Protein AF-A0A090Y8U4-F1 (afdb_monomer_lite)

Structure (mmCIF, N/CA/C/O backbone):
data_AF-A0A090Y8U4-F1
#
_entry.id   AF-A0A090Y8U4-F1
#
loop_
_atom_site.group_PDB
_atom_site.id
_atom_site.type_symbol
_atom_site.label_atom_id
_atom_site.label_alt_id
_atom_site.label_comp_id
_atom_site.label_asym_id
_atom_site.label_entity_id
_atom_site.label_seq_id
_atom_site.pdbx_PDB_ins_code
_atom_site.Cartn_x
_atom_site.Cartn_y
_atom_site.Cartn_z
_atom_site.occupancy
_atom_site.B_iso_or_equiv
_atom_site.auth_seq_id
_atom_site.auth_comp_id
_atom_site.auth_asym_id
_atom_site.auth_atom_id
_atom_site.pdbx_PDB_model_num
ATOM 1 N N . MET A 1 1 ? 18.174 5.251 28.839 1.00 54.44 1 MET A N 1
ATOM 2 C CA . MET A 1 1 ? 19.328 5.381 27.920 1.00 54.44 1 MET A CA 1
ATOM 3 C C . MET A 1 1 ? 19.655 4.101 27.119 1.00 54.44 1 MET A C 1
ATOM 5 O O . MET A 1 1 ? 20.508 4.162 26.251 1.00 54.44 1 MET A O 1
ATOM 9 N N . LEU A 1 2 ? 18.945 2.972 27.316 1.00 54.62 2 LEU A N 1
ATOM 10 C CA . LEU A 1 2 ? 19.209 1.670 26.657 1.00 54.62 2 LEU A CA 1
ATOM 11 C C . LEU A 1 2 ? 18.495 1.420 25.304 1.00 54.62 2 LEU A C 1
ATOM 13 O O . LEU A 1 2 ? 18.663 0.357 24.717 1.00 54.62 2 LEU A O 1
ATOM 17 N N . LYS A 1 3 ? 17.689 2.362 24.789 1.00 63.91 3 LYS A N 1
ATOM 18 C CA . LYS A 1 3 ? 16.858 2.133 23.584 1.00 63.91 3 LYS A CA 1
ATOM 19 C C . LYS A 1 3 ? 17.606 2.319 22.258 1.00 63.91 3 LYS A C 1
ATOM 21 O O . LYS A 1 3 ? 17.296 1.641 21.288 1.00 63.91 3 LYS A O 1
ATOM 26 N N . ILE A 1 4 ? 18.604 3.201 22.222 1.00 78.19 4 ILE A N 1
ATOM 27 C CA . ILE A 1 4 ? 19.383 3.513 21.013 1.00 78.19 4 ILE A CA 1
ATOM 28 C C . ILE A 1 4 ? 20.117 2.279 20.447 1.00 78.19 4 ILE A C 1
ATOM 30 O O . ILE A 1 4 ? 19.952 2.020 19.256 1.00 78.19 4 ILE A O 1
ATOM 34 N N . PRO A 1 5 ? 20.849 1.464 21.241 1.00 81.62 5 PRO A N 1
ATOM 35 C CA . PRO A 1 5 ? 21.519 0.282 20.689 1.00 81.62 5 PRO A CA 1
ATOM 36 C C . PRO A 1 5 ? 20.527 -0.767 20.165 1.00 81.62 5 PRO A C 1
ATOM 38 O O . PRO A 1 5 ? 20.798 -1.416 19.160 1.00 81.62 5 PRO A O 1
ATOM 41 N N . SER A 1 6 ? 19.349 -0.888 20.788 1.00 79.56 6 SER A N 1
ATOM 42 C CA . SER A 1 6 ? 18.290 -1.796 20.331 1.00 79.56 6 SER A CA 1
ATOM 43 C C . SER A 1 6 ? 17.697 -1.369 18.985 1.00 79.56 6 SER A C 1
ATOM 45 O O . SER A 1 6 ? 17.482 -2.221 18.127 1.00 79.56 6 SER A O 1
ATOM 47 N N . ILE A 1 7 ? 17.498 -0.064 18.768 1.00 83.25 7 ILE A N 1
ATOM 48 C CA . ILE A 1 7 ? 17.004 0.473 17.491 1.00 83.25 7 ILE A CA 1
ATOM 49 C C . ILE A 1 7 ? 18.031 0.243 16.378 1.00 83.25 7 ILE A C 1
ATOM 51 O O . ILE A 1 7 ? 17.664 -0.205 15.296 1.00 83.25 7 ILE A O 1
ATOM 55 N N . ILE A 1 8 ? 19.318 0.491 16.646 1.00 85.75 8 ILE A N 1
ATOM 56 C CA . ILE A 1 8 ? 20.399 0.269 15.671 1.00 85.75 8 ILE A CA 1
ATOM 57 C C . ILE A 1 8 ? 20.482 -1.214 15.286 1.00 85.75 8 ILE A C 1
ATOM 59 O O . ILE A 1 8 ? 20.571 -1.543 14.104 1.00 85.75 8 ILE A O 1
ATOM 63 N N . PHE A 1 9 ? 20.393 -2.113 16.269 1.00 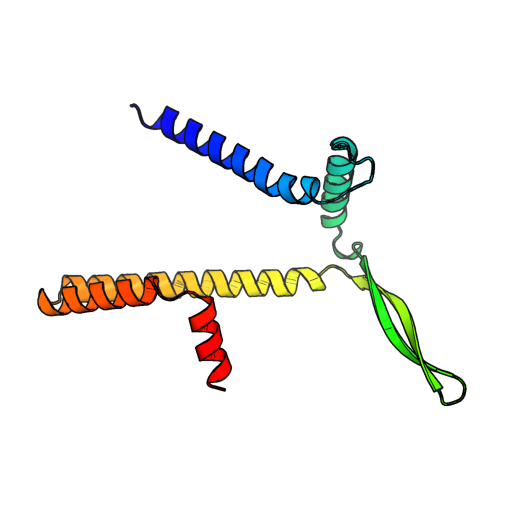86.44 9 PHE A N 1
ATOM 64 C CA . PHE A 1 9 ? 20.406 -3.555 16.032 1.00 86.44 9 PHE A CA 1
ATOM 65 C C . PHE A 1 9 ? 19.196 -4.024 15.211 1.00 86.44 9 PHE A C 1
ATOM 67 O O . PHE A 1 9 ? 19.340 -4.820 14.285 1.00 86.44 9 PHE A O 1
ATOM 74 N N . GLN A 1 10 ? 18.008 -3.480 15.487 1.00 79.56 10 GLN A N 1
ATOM 75 C CA . GLN A 1 10 ? 16.800 -3.770 14.714 1.00 79.56 10 GLN A CA 1
ATOM 76 C C . GLN A 1 10 ? 16.921 -3.297 13.257 1.00 79.56 10 GLN A C 1
ATOM 78 O O . GLN A 1 10 ? 16.527 -4.017 12.339 1.00 79.56 10 GLN A O 1
ATOM 83 N N . LEU A 1 11 ? 17.502 -2.117 13.035 1.00 81.44 11 LEU A N 1
ATOM 84 C CA . LEU A 1 11 ? 17.737 -1.562 11.699 1.00 81.44 11 LEU A CA 1
ATOM 85 C C . LEU A 1 11 ? 18.739 -2.417 10.911 1.00 81.44 11 LEU A C 1
ATOM 87 O O . LEU A 1 11 ? 18.518 -2.708 9.737 1.00 81.44 11 LEU A O 1
ATOM 91 N N . PHE A 1 12 ? 19.790 -2.898 11.580 1.00 87.94 12 PHE A N 1
ATOM 92 C CA . PHE A 1 12 ? 20.760 -3.823 10.998 1.00 87.94 12 PHE A CA 1
ATOM 93 C C . PHE A 1 12 ? 20.113 -5.151 10.579 1.00 87.94 12 PHE A C 1
ATOM 95 O O . PHE A 1 12 ? 20.319 -5.604 9.453 1.00 87.94 12 PHE A O 1
ATOM 102 N N . ILE A 1 13 ? 19.272 -5.741 11.439 1.00 86.25 13 ILE A N 1
ATOM 103 C CA . ILE A 1 13 ? 18.528 -6.963 11.105 1.00 86.25 13 ILE A CA 1
ATOM 104 C C . ILE A 1 13 ? 17.586 -6.730 9.920 1.00 86.25 13 ILE A C 1
ATOM 106 O O . ILE A 1 13 ? 17.543 -7.572 9.027 1.00 86.25 13 ILE A O 1
ATOM 110 N N . MET A 1 14 ? 16.872 -5.599 9.865 1.00 75.88 14 MET A N 1
ATOM 111 C CA . MET A 1 14 ? 15.996 -5.276 8.731 1.00 75.88 14 MET A CA 1
ATOM 112 C C . MET A 1 14 ? 16.762 -5.167 7.411 1.00 75.88 14 MET A C 1
ATOM 114 O O . MET A 1 14 ? 16.301 -5.695 6.402 1.00 75.88 14 MET A O 1
ATOM 118 N N . ILE A 1 15 ? 17.931 -4.519 7.413 1.00 84.62 15 ILE A N 1
ATOM 119 C CA . ILE A 1 15 ? 18.780 -4.409 6.220 1.00 84.62 15 ILE A CA 1
ATOM 120 C C . ILE A 1 15 ? 19.273 -5.794 5.791 1.00 84.62 15 ILE A C 1
ATOM 122 O O . ILE A 1 15 ? 19.203 -6.127 4.611 1.00 84.62 15 ILE A O 1
ATOM 126 N N . LEU A 1 16 ? 19.713 -6.629 6.735 1.00 80.88 16 LEU A N 1
ATOM 127 C CA . LEU A 1 16 ? 20.179 -7.984 6.440 1.00 80.88 16 LEU A CA 1
ATOM 128 C C . LEU A 1 16 ? 19.058 -8.850 5.841 1.00 80.88 16 LEU A C 1
ATOM 130 O O . LEU A 1 16 ? 19.260 -9.502 4.820 1.00 80.88 16 LEU A O 1
ATOM 134 N N . LEU A 1 17 ? 17.858 -8.801 6.427 1.00 77.06 17 LEU A N 1
ATOM 135 C CA . LEU A 1 17 ? 16.668 -9.487 5.914 1.00 77.06 17 LEU A CA 1
ATOM 136 C C . LEU A 1 17 ? 16.290 -9.000 4.516 1.00 77.06 17 LEU A C 1
ATOM 138 O O . LEU A 1 17 ? 15.984 -9.813 3.651 1.00 77.06 17 LEU A O 1
ATOM 142 N N . PHE A 1 18 ? 16.359 -7.691 4.276 1.00 77.25 18 PHE A N 1
ATOM 143 C CA . PHE A 1 18 ? 16.111 -7.115 2.960 1.00 77.25 18 PHE A CA 1
ATOM 144 C C . PHE A 1 18 ? 17.113 -7.632 1.919 1.00 77.25 18 PHE A C 1
ATOM 146 O O . PHE A 1 18 ? 16.701 -8.075 0.850 1.00 77.25 18 PHE A O 1
ATOM 153 N N . VAL A 1 19 ? 18.411 -7.671 2.245 1.00 75.75 19 VAL A N 1
ATOM 154 C CA . VAL A 1 19 ? 19.446 -8.230 1.357 1.00 75.75 19 VAL A CA 1
ATOM 155 C C . VAL A 1 19 ? 19.195 -9.714 1.080 1.00 75.75 19 VAL A C 1
ATOM 157 O O . VAL A 1 19 ? 19.312 -10.147 -0.066 1.00 75.75 19 VAL A O 1
ATOM 160 N N . VAL A 1 20 ? 18.795 -10.495 2.086 1.00 73.25 20 VAL A N 1
ATOM 161 C CA . VAL A 1 20 ? 18.470 -11.921 1.915 1.00 73.25 20 VAL A CA 1
ATOM 162 C C . VAL A 1 20 ? 17.237 -12.108 1.028 1.00 73.25 20 VAL A C 1
ATOM 164 O O . VAL A 1 20 ? 17.267 -12.924 0.115 1.00 73.25 20 VAL A O 1
ATOM 167 N N . ILE A 1 21 ? 16.177 -11.321 1.223 1.00 72.94 21 ILE A N 1
ATOM 168 C CA . ILE A 1 21 ? 14.956 -11.389 0.403 1.00 72.94 21 ILE A CA 1
ATOM 169 C C . ILE A 1 21 ? 15.239 -10.985 -1.050 1.00 72.94 21 ILE A C 1
ATOM 171 O O . ILE A 1 21 ? 14.747 -11.636 -1.965 1.00 72.94 21 ILE A O 1
ATOM 175 N N . VAL A 1 22 ? 16.054 -9.950 -1.277 1.00 70.31 22 VAL A N 1
ATOM 176 C CA . VAL A 1 22 ? 16.433 -9.494 -2.627 1.00 70.31 22 VAL A CA 1
ATOM 177 C C . VAL A 1 22 ? 17.374 -10.482 -3.323 1.00 70.31 22 VAL A C 1
ATOM 179 O O . VAL A 1 22 ? 17.330 -10.609 -4.545 1.00 70.31 22 VAL A O 1
ATOM 182 N N . SER A 1 23 ? 18.204 -11.205 -2.569 1.00 65.81 23 SER A N 1
ATOM 183 C CA . SER A 1 23 ? 19.123 -12.217 -3.111 1.00 65.81 23 SER A CA 1
ATOM 184 C C . SER A 1 23 ? 18.508 -13.617 -3.229 1.00 65.81 23 SER A C 1
ATOM 186 O O . SER A 1 23 ? 19.022 -14.435 -3.987 1.00 65.81 23 SER A O 1
ATOM 188 N N . LEU A 1 24 ? 17.377 -13.894 -2.570 1.00 62.50 24 LEU A N 1
ATOM 189 C CA . LEU A 1 24 ? 16.667 -15.178 -2.646 1.00 62.50 24 LEU A CA 1
ATOM 190 C C . LEU A 1 24 ? 16.303 -15.599 -4.086 1.00 62.50 24 LEU A C 1
ATOM 192 O O . LEU A 1 24 ? 16.584 -16.741 -4.444 1.00 62.50 24 LEU A O 1
ATOM 196 N N . PRO A 1 25 ? 15.751 -14.718 -4.951 1.00 56.09 25 PRO A N 1
ATOM 197 C CA . PRO A 1 25 ? 15.470 -15.046 -6.350 1.00 56.09 25 PRO A CA 1
ATOM 198 C C . PRO A 1 25 ? 16.728 -15.450 -7.124 1.00 56.09 25 PRO A C 1
ATOM 200 O O . PRO A 1 25 ? 16.651 -16.241 -8.057 1.00 56.09 25 PRO A O 1
ATOM 203 N N . MET A 1 26 ? 17.892 -14.936 -6.715 1.00 53.47 26 MET A N 1
ATOM 204 C CA . MET A 1 26 ? 19.192 -15.220 -7.322 1.00 53.47 26 MET A CA 1
ATOM 205 C C . MET A 1 26 ? 19.661 -16.655 -7.038 1.00 53.47 26 MET A C 1
ATOM 207 O O . MET A 1 26 ? 20.412 -17.211 -7.831 1.00 53.47 26 MET A O 1
ATOM 211 N N . LEU A 1 27 ? 19.188 -17.264 -5.943 1.00 51.59 27 LEU A N 1
ATOM 212 C CA . LEU A 1 27 ? 19.527 -18.632 -5.538 1.00 51.59 27 LEU A CA 1
ATOM 213 C C . LEU A 1 27 ? 18.743 -19.701 -6.321 1.00 51.59 27 LEU A C 1
ATOM 215 O O . LEU A 1 27 ? 19.187 -20.840 -6.413 1.00 51.59 27 LEU A O 1
ATOM 219 N N . PHE A 1 28 ? 17.592 -19.329 -6.892 1.00 57.88 28 PHE A N 1
ATOM 220 C CA . PHE A 1 28 ? 16.732 -20.216 -7.687 1.00 57.88 28 PHE A CA 1
ATOM 221 C C . PHE A 1 28 ? 16.989 -20.124 -9.201 1.00 57.88 28 PHE A C 1
ATOM 223 O O . PHE A 1 28 ? 16.383 -20.869 -9.970 1.00 57.88 28 PHE A O 1
ATOM 230 N N . ILE A 1 29 ? 17.880 -19.229 -9.649 1.00 57.44 29 ILE A N 1
ATOM 231 C CA . ILE A 1 29 ? 18.286 -19.128 -11.057 1.00 57.44 29 ILE A CA 1
ATOM 232 C C . ILE A 1 29 ? 19.464 -20.078 -11.283 1.00 57.44 29 ILE A C 1
ATOM 234 O O . ILE A 1 29 ? 20.637 -19.715 -11.198 1.00 57.44 29 ILE A O 1
ATOM 238 N N . ASP A 1 30 ? 19.112 -21.330 -11.537 1.00 45.69 30 ASP A N 1
ATOM 239 C CA . ASP A 1 30 ? 20.032 -22.417 -11.832 1.00 45.69 30 ASP A CA 1
ATO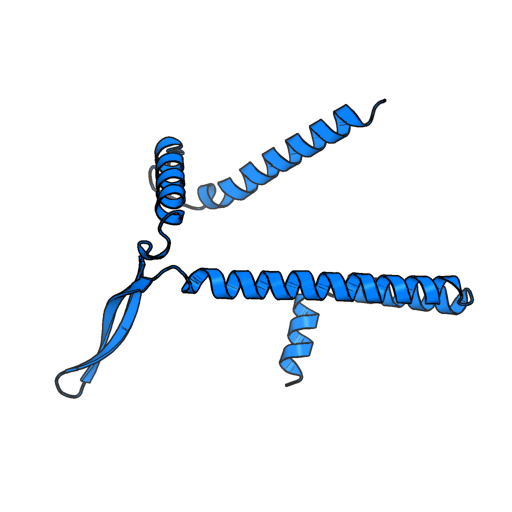M 240 C C . ASP A 1 30 ? 20.843 -22.131 -13.120 1.00 45.69 30 ASP A C 1
ATOM 242 O O . ASP A 1 30 ? 20.296 -21.803 -14.178 1.00 45.69 30 ASP A O 1
ATOM 246 N N . GLY A 1 31 ? 22.171 -22.262 -13.045 1.00 48.72 31 GLY A N 1
ATOM 247 C CA . GLY A 1 31 ? 22.971 -22.639 -14.214 1.00 48.72 31 GLY A CA 1
ATOM 248 C C . GLY A 1 31 ? 23.569 -21.574 -15.148 1.00 48.72 31 GLY A C 1
ATOM 249 O O . GLY A 1 31 ? 24.029 -21.955 -16.226 1.00 48.72 31 GLY A O 1
ATOM 250 N N . LYS A 1 32 ? 23.680 -20.281 -14.806 1.00 48.59 32 LYS A N 1
ATOM 251 C CA . LYS A 1 32 ? 24.599 -19.373 -15.541 1.00 48.59 32 LYS A CA 1
ATOM 252 C C . LYS A 1 32 ? 25.426 -18.519 -14.591 1.00 48.59 32 LYS A C 1
ATOM 254 O O . LYS A 1 32 ? 24.959 -18.150 -13.527 1.00 48.59 32 LYS A O 1
ATOM 259 N N . LYS A 1 33 ? 26.675 -18.247 -14.986 1.00 51.62 33 LYS A N 1
ATOM 260 C CA . LYS A 1 33 ? 27.727 -17.503 -14.268 1.00 51.62 33 LYS A CA 1
ATOM 261 C C . LYS A 1 33 ? 27.276 -16.103 -13.812 1.00 51.62 33 LYS A C 1
ATOM 263 O O . LYS A 1 33 ? 27.728 -15.102 -14.358 1.00 51.62 33 LYS A O 1
ATOM 268 N N . VAL A 1 34 ? 26.412 -16.016 -12.810 1.00 50.59 34 VAL A N 1
ATOM 269 C CA . VAL A 1 34 ? 26.002 -14.757 -12.189 1.00 50.59 34 VAL A CA 1
ATOM 270 C C . VAL A 1 34 ? 26.676 -14.672 -10.826 1.00 50.59 34 VAL A C 1
ATOM 272 O O . VAL A 1 34 ? 26.044 -14.728 -9.778 1.00 50.59 34 VAL A O 1
ATOM 275 N N . GLY A 1 35 ? 28.005 -14.527 -10.838 1.00 52.22 35 GLY A N 1
ATOM 276 C CA . GLY A 1 35 ? 28.638 -13.810 -9.733 1.00 52.22 35 GLY A CA 1
ATOM 277 C C . GLY A 1 35 ? 27.992 -12.430 -9.681 1.00 52.22 35 GLY A C 1
ATOM 278 O O . GLY A 1 35 ? 27.696 -11.877 -10.743 1.00 52.22 35 GLY A O 1
ATOM 279 N N . ILE A 1 36 ? 27.717 -11.900 -8.489 1.00 50.66 36 ILE A N 1
ATOM 280 C CA . ILE A 1 36 ? 27.136 -10.566 -8.322 1.00 50.66 36 ILE A CA 1
ATOM 281 C C . ILE A 1 36 ? 28.071 -9.580 -9.035 1.00 50.66 36 ILE A C 1
ATOM 283 O O . ILE A 1 36 ? 29.092 -9.171 -8.490 1.00 50.66 36 ILE A O 1
ATOM 287 N N . HIS A 1 37 ? 27.767 -9.240 -10.289 1.00 53.97 37 HIS A N 1
ATOM 288 C CA . HIS A 1 37 ? 28.466 -8.199 -11.027 1.00 53.97 37 HIS A CA 1
ATOM 289 C C . HIS A 1 37 ? 27.900 -6.898 -10.489 1.00 53.97 37 HIS A C 1
ATOM 291 O O . HIS A 1 37 ? 27.044 -6.266 -11.104 1.00 53.97 37 HIS A O 1
ATOM 297 N N . ILE A 1 38 ? 28.337 -6.566 -9.274 1.00 59.56 38 ILE A N 1
ATOM 298 C CA . ILE A 1 38 ? 27.986 -5.348 -8.556 1.00 59.56 38 ILE A CA 1
ATOM 299 C C . ILE A 1 38 ? 28.185 -4.158 -9.508 1.00 59.56 38 ILE A C 1
ATOM 301 O O . ILE A 1 38 ? 27.299 -3.324 -9.637 1.00 59.56 38 ILE A O 1
ATOM 305 N N . GLU A 1 39 ? 29.265 -4.166 -10.293 1.00 59.97 39 GLU A N 1
ATOM 306 C CA . GLU A 1 39 ? 29.551 -3.176 -11.338 1.00 59.97 39 GLU A CA 1
ATOM 307 C C . GLU A 1 39 ? 28.478 -3.095 -12.432 1.00 59.97 39 GLU A C 1
ATOM 309 O O . GLU A 1 39 ? 28.047 -2.000 -12.792 1.00 59.97 39 GLU A O 1
ATOM 314 N N . HIS A 1 40 ? 28.001 -4.232 -12.946 1.00 65.12 40 HIS A N 1
ATOM 315 C CA . HIS A 1 40 ? 26.942 -4.249 -13.955 1.00 65.12 40 HIS A CA 1
ATOM 316 C C . HIS A 1 40 ? 25.614 -3.762 -13.365 1.00 65.12 40 HIS A C 1
ATOM 318 O O . HIS A 1 40 ? 24.901 -3.004 -14.013 1.00 65.12 40 HIS A O 1
ATOM 324 N N . LEU A 1 41 ? 25.294 -4.138 -12.123 1.00 64.31 41 LEU A N 1
ATOM 325 C CA . LEU A 1 41 ? 24.091 -3.668 -11.434 1.00 64.31 41 LEU A CA 1
ATOM 326 C C . LEU A 1 41 ? 24.149 -2.152 -11.201 1.00 64.31 41 LEU A C 1
ATOM 328 O O . LEU A 1 41 ? 23.203 -1.455 -11.554 1.00 64.31 41 LEU A O 1
ATOM 332 N N . PHE A 1 42 ? 25.273 -1.624 -10.707 1.00 70.81 42 PHE A N 1
ATOM 333 C CA . PHE A 1 42 ? 25.467 -0.181 -10.541 1.00 70.81 42 PHE A CA 1
ATOM 334 C C . PHE A 1 42 ? 25.397 0.564 -11.872 1.00 70.81 42 PHE A C 1
ATOM 336 O O . PHE A 1 42 ? 24.745 1.601 -11.950 1.00 70.81 42 PHE A O 1
ATOM 343 N N . THR A 1 43 ? 26.000 0.023 -12.930 1.00 73.50 43 THR A N 1
ATOM 344 C CA . THR A 1 43 ? 25.969 0.637 -14.264 1.00 73.50 43 THR A CA 1
ATOM 345 C C . THR A 1 43 ? 24.547 0.675 -14.822 1.00 73.50 43 THR A C 1
ATOM 347 O O . THR A 1 43 ? 24.123 1.702 -15.344 1.00 73.50 43 THR A O 1
ATOM 350 N N . GLN A 1 44 ? 23.777 -0.404 -14.655 1.00 70.44 44 GLN A N 1
ATOM 351 C CA . GLN A 1 44 ? 22.363 -0.450 -15.037 1.00 70.44 44 GLN A CA 1
ATOM 352 C C . GLN A 1 44 ? 21.520 0.512 -14.191 1.00 70.44 44 GLN A C 1
ATOM 354 O O . GLN A 1 44 ? 20.697 1.237 -14.740 1.00 70.44 44 GLN A O 1
ATOM 359 N N . CYS A 1 45 ? 21.751 0.599 -12.877 1.00 68.12 45 CYS A N 1
ATOM 360 C CA . CYS A 1 45 ? 21.069 1.565 -12.015 1.00 68.12 45 CYS A CA 1
ATOM 361 C C . CYS A 1 45 ? 21.370 3.011 -12.419 1.00 68.12 45 CYS A C 1
ATOM 363 O O . CYS A 1 45 ? 20.440 3.804 -12.526 1.00 68.12 45 CYS A O 1
ATOM 365 N N . ILE A 1 46 ? 22.636 3.352 -12.681 1.00 76.75 46 ILE A N 1
ATOM 366 C CA . ILE A 1 46 ? 23.051 4.690 -13.128 1.00 76.75 46 ILE A CA 1
ATOM 367 C C . ILE A 1 46 ? 22.454 5.004 -14.500 1.00 76.75 46 ILE A C 1
ATOM 369 O O . ILE A 1 46 ? 21.965 6.111 -14.699 1.00 76.75 46 ILE A O 1
ATOM 373 N N . TYR A 1 47 ? 22.447 4.041 -15.425 1.00 75.12 47 TYR A N 1
ATOM 374 C CA . TYR A 1 47 ? 21.826 4.191 -16.741 1.00 75.12 47 TYR A CA 1
ATOM 375 C C . TYR A 1 47 ? 20.316 4.428 -16.642 1.00 75.12 47 TYR A C 1
ATOM 377 O O . TYR A 1 47 ? 19.779 5.304 -17.309 1.00 75.12 47 TYR A O 1
ATOM 385 N N . VAL A 1 48 ? 19.619 3.690 -15.776 1.00 71.50 48 VAL A N 1
ATOM 386 C CA . VAL A 1 48 ? 18.183 3.888 -15.543 1.00 71.50 48 VAL A CA 1
ATOM 387 C C . VAL A 1 48 ? 17.924 5.246 -14.885 1.00 71.50 48 VAL A C 1
ATOM 389 O O . VAL A 1 48 ? 17.035 5.966 -15.328 1.00 71.50 48 VAL A O 1
ATOM 392 N N . LEU A 1 49 ? 18.718 5.630 -13.878 1.00 73.62 49 LEU A N 1
ATOM 393 C CA . LEU A 1 49 ? 18.642 6.935 -13.205 1.00 73.62 49 LEU A CA 1
ATOM 394 C C . LEU A 1 49 ? 18.904 8.104 -14.158 1.00 73.62 49 LEU A C 1
ATOM 396 O O . LEU A 1 49 ? 18.203 9.109 -14.090 1.00 73.62 49 LEU A O 1
ATOM 400 N N . SER A 1 50 ? 19.884 7.985 -15.053 1.00 74.25 50 SER A N 1
ATOM 401 C CA . SER A 1 50 ? 20.168 9.016 -16.052 1.00 74.25 50 SER A CA 1
ATOM 402 C C . SER A 1 50 ? 19.096 9.056 -17.139 1.00 74.25 50 SER A C 1
ATOM 404 O O . SER A 1 50 ? 18.677 10.137 -17.543 1.00 74.25 50 SER A O 1
ATOM 406 N N . ALA A 1 51 ? 18.569 7.905 -17.558 1.00 69.50 5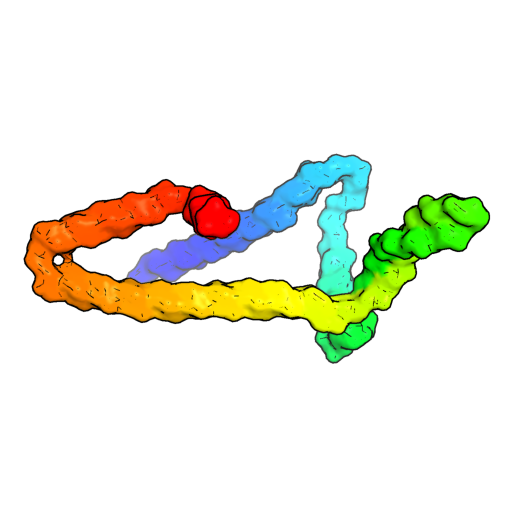1 ALA A N 1
ATOM 407 C CA . ALA A 1 51 ? 17.465 7.831 -18.508 1.00 69.50 51 ALA A CA 1
ATOM 408 C C . ALA A 1 51 ? 16.135 8.349 -17.922 1.00 69.50 51 ALA A C 1
ATOM 410 O O . ALA A 1 51 ? 15.298 8.860 -18.659 1.00 69.50 51 ALA A O 1
ATOM 411 N N . LEU A 1 52 ? 15.952 8.293 -16.598 1.00 70.38 52 LEU A N 1
ATOM 412 C CA . LEU A 1 52 ? 14.823 8.902 -15.879 1.00 70.38 52 LEU A CA 1
ATOM 413 C C . LEU A 1 52 ? 14.812 10.440 -15.952 1.00 70.38 52 LEU A C 1
ATOM 415 O O . LEU A 1 52 ? 13.757 11.035 -15.748 1.00 70.38 52 LEU A O 1
ATOM 419 N N . ILE A 1 53 ? 15.946 11.081 -16.268 1.00 76.75 53 ILE A N 1
ATOM 420 C CA . ILE A 1 53 ? 16.029 12.536 -16.503 1.00 76.75 53 ILE A CA 1
ATOM 421 C C . ILE A 1 53 ? 15.320 12.917 -17.818 1.00 76.75 53 ILE A C 1
ATOM 423 O O . ILE A 1 53 ? 14.768 14.010 -17.919 1.00 76.75 53 ILE A O 1
ATOM 427 N N . HIS A 1 54 ? 15.265 11.996 -18.788 1.00 73.12 54 HIS A N 1
ATOM 428 C CA . HIS A 1 54 ? 14.541 12.139 -20.056 1.00 73.12 54 HIS A CA 1
ATOM 429 C C . HIS A 1 54 ? 13.555 10.974 -20.241 1.00 73.12 54 HIS A C 1
ATOM 431 O O . HIS A 1 54 ? 13.800 10.067 -21.043 1.00 73.12 54 HIS A O 1
ATOM 437 N N . PRO A 1 55 ? 12.431 10.968 -19.501 1.00 64.38 55 PRO A N 1
ATOM 438 C CA . PRO A 1 55 ? 11.514 9.831 -19.447 1.00 64.38 55 PRO A CA 1
ATOM 439 C C . PRO A 1 55 ? 10.884 9.491 -20.808 1.00 64.38 55 PRO A C 1
ATOM 441 O O . PRO A 1 55 ? 10.500 8.340 -21.017 1.00 64.38 55 PRO A O 1
ATOM 444 N N . GLU A 1 56 ? 10.824 10.440 -21.754 1.00 65.50 56 GLU A N 1
ATOM 445 C CA . GLU A 1 56 ? 10.393 10.189 -23.139 1.00 65.50 56 GLU A CA 1
ATOM 446 C C . GLU A 1 56 ? 11.358 9.318 -23.967 1.00 65.50 56 GLU A C 1
ATOM 448 O O . GLU A 1 56 ? 10.942 8.712 -24.957 1.00 65.50 56 GLU A O 1
ATOM 453 N N . ALA A 1 57 ? 12.634 9.224 -23.577 1.00 64.56 57 ALA A N 1
ATOM 454 C CA . ALA A 1 57 ? 13.635 8.414 -24.273 1.00 64.56 57 ALA A CA 1
ATOM 455 C C . ALA A 1 57 ? 13.582 6.929 -23.869 1.00 64.56 57 ALA A C 1
ATOM 457 O O . ALA A 1 57 ? 14.118 6.070 -24.575 1.00 64.56 57 ALA A O 1
ATOM 458 N N . LEU A 1 58 ? 12.916 6.607 -22.754 1.00 66.38 58 LEU A N 1
ATOM 459 C CA . LEU A 1 58 ? 12.758 5.241 -22.266 1.00 66.38 58 LEU A CA 1
ATOM 460 C C . LEU A 1 58 ? 11.635 4.541 -23.031 1.00 66.38 58 LEU A C 1
ATOM 462 O O . LEU A 1 58 ? 10.451 4.824 -22.845 1.00 66.38 58 LEU A O 1
ATOM 466 N N . LYS A 1 59 ? 12.014 3.590 -23.884 1.00 70.62 59 LYS A N 1
ATOM 467 C CA . LYS A 1 59 ? 11.084 2.773 -24.663 1.00 70.62 59 LYS A CA 1
ATOM 468 C C . LYS A 1 59 ? 11.161 1.314 -24.234 1.00 70.62 59 LYS A C 1
ATOM 470 O O . LYS A 1 59 ? 12.242 0.749 -24.098 1.00 70.62 59 LYS A O 1
ATOM 475 N N . MET A 1 60 ? 10.004 0.693 -24.055 1.00 67.88 60 MET A N 1
ATOM 476 C CA . MET A 1 60 ? 9.873 -0.739 -23.837 1.00 67.88 60 MET A CA 1
ATOM 477 C C . MET A 1 60 ? 9.616 -1.422 -25.179 1.00 67.88 60 MET A C 1
ATOM 479 O O . MET A 1 60 ? 8.687 -1.053 -25.899 1.00 67.88 60 MET A O 1
ATOM 483 N N . LYS A 1 61 ? 10.417 -2.434 -25.514 1.00 65.62 61 LYS A N 1
ATOM 484 C CA . LYS A 1 61 ? 10.106 -3.333 -26.629 1.00 65.62 61 LYS A CA 1
ATOM 485 C C . LYS A 1 61 ? 9.058 -4.329 -26.155 1.00 65.62 61 LYS A C 1
ATOM 487 O O . LYS A 1 61 ? 9.323 -5.114 -25.249 1.00 65.62 61 LYS A O 1
ATOM 492 N N . MET A 1 62 ? 7.866 -4.270 -26.737 1.00 63.56 62 MET A N 1
ATOM 493 C CA . MET A 1 62 ? 6.781 -5.195 -26.435 1.00 63.56 62 MET A CA 1
ATOM 494 C C . MET A 1 62 ? 6.458 -6.014 -27.680 1.00 63.56 62 MET A C 1
ATOM 496 O O . MET A 1 62 ? 6.201 -5.469 -28.756 1.00 63.56 62 MET A O 1
ATOM 500 N N . SER A 1 63 ? 6.477 -7.335 -27.537 1.00 59.28 63 SER A N 1
ATOM 501 C CA . SER A 1 63 ? 6.117 -8.270 -28.599 1.00 59.28 63 SER A CA 1
ATOM 502 C C . SER A 1 63 ? 4.598 -8.344 -28.686 1.00 59.28 63 SER A C 1
ATOM 504 O O . SER A 1 63 ? 3.952 -9.092 -27.955 1.00 59.28 63 SER A O 1
ATOM 506 N N . THR A 1 64 ? 4.006 -7.526 -29.551 1.00 59.56 64 THR A N 1
ATOM 507 C CA . THR A 1 64 ? 2.557 -7.551 -29.782 1.00 59.56 64 THR A CA 1
ATOM 508 C C . THR A 1 64 ? 2.230 -8.545 -30.888 1.00 59.56 64 THR A C 1
ATOM 510 O O . THR A 1 64 ? 2.872 -8.546 -31.940 1.00 59.56 64 THR A O 1
ATOM 513 N N . GLN A 1 65 ? 1.246 -9.416 -30.657 1.00 55.72 65 GLN A N 1
ATOM 514 C CA . GLN A 1 65 ? 0.719 -10.282 -31.708 1.00 55.72 65 GLN A CA 1
ATOM 515 C C . GLN A 1 65 ? -0.142 -9.432 -32.636 1.00 55.72 65 GLN A C 1
ATOM 517 O O . GLN A 1 65 ? -1.213 -8.968 -32.253 1.00 55.72 65 GLN A O 1
ATOM 522 N N . VAL A 1 66 ? 0.341 -9.207 -33.853 1.00 59.41 66 VAL A N 1
ATOM 523 C CA . VAL A 1 66 ? -0.431 -8.521 -34.885 1.00 59.41 66 VAL A CA 1
ATOM 524 C C . VAL A 1 66 ? -0.969 -9.591 -35.825 1.00 59.41 66 VAL A C 1
ATOM 526 O O . VAL A 1 66 ? -0.204 -10.392 -36.370 1.00 59.41 66 VAL A O 1
ATOM 529 N N . ALA A 1 67 ? -2.291 -9.629 -35.993 1.00 55.31 67 ALA A N 1
ATOM 530 C CA . ALA A 1 67 ? -2.926 -10.495 -36.975 1.00 55.31 67 ALA A CA 1
ATOM 531 C C . ALA A 1 67 ? -2.549 -9.993 -38.374 1.00 55.31 67 ALA A C 1
ATOM 533 O O . ALA A 1 67 ? -3.043 -8.965 -38.835 1.00 55.31 67 ALA A O 1
ATOM 534 N N . ALA A 1 68 ? -1.634 -10.696 -39.036 1.00 57.75 68 ALA A N 1
ATOM 535 C CA . ALA A 1 68 ? -1.297 -10.440 -40.424 1.00 57.75 68 ALA A CA 1
ATOM 536 C C . ALA A 1 68 ? -2.050 -11.459 -41.283 1.00 57.75 68 ALA A C 1
ATOM 538 O O . ALA A 1 68 ? -1.831 -12.665 -41.162 1.00 57.75 68 ALA A O 1
ATOM 539 N N . VAL A 1 69 ? -2.950 -10.982 -42.142 1.00 54.69 69 VAL A N 1
ATOM 540 C CA . VAL A 1 69 ? -3.620 -11.838 -43.126 1.00 54.69 69 VAL A CA 1
ATOM 541 C C . VAL A 1 69 ? -2.691 -11.983 -44.325 1.00 54.69 69 VAL A C 1
ATOM 543 O O . VAL A 1 69 ? -2.390 -11.008 -45.009 1.00 54.69 69 VAL A O 1
ATOM 546 N N . SER A 1 70 ? -2.221 -13.202 -44.576 1.00 57.00 70 SER A N 1
ATOM 547 C CA . SER A 1 70 ? -1.479 -13.554 -45.787 1.00 57.00 70 SER A CA 1
ATOM 548 C C . SER A 1 70 ? -2.137 -14.794 -46.386 1.00 57.00 70 SER A C 1
ATOM 550 O O . SER A 1 70 ? -2.316 -15.787 -45.687 1.00 57.00 70 SER A O 1
ATOM 552 N N . ASN A 1 71 ? -2.567 -14.713 -47.651 1.00 56.91 71 ASN A N 1
ATOM 553 C CA . ASN A 1 71 ? -3.284 -15.780 -48.365 1.00 56.91 71 ASN A CA 1
ATOM 554 C C . ASN A 1 71 ? -4.464 -16.393 -47.578 1.00 56.91 71 ASN A C 1
ATOM 556 O O . ASN A 1 71 ? -4.536 -17.607 -47.416 1.00 56.91 71 ASN A O 1
ATOM 560 N N . ASN A 1 72 ? -5.387 -15.564 -47.071 1.00 58.22 72 ASN A N 1
ATOM 561 C CA . ASN A 1 72 ? -6.582 -15.987 -46.314 1.00 58.22 72 ASN A CA 1
ATOM 562 C C . ASN A 1 72 ? -6.324 -16.813 -45.035 1.00 58.22 72 ASN A C 1
ATOM 564 O O . ASN A 1 72 ? -7.273 -17.314 -44.435 1.00 58.22 72 ASN A O 1
ATOM 568 N N . VAL A 1 73 ? -5.077 -16.904 -44.564 1.00 57.06 73 VAL A N 1
ATOM 569 C CA . VAL A 1 73 ? -4.726 -17.504 -43.272 1.00 57.06 73 VAL A CA 1
ATOM 570 C C . VAL A 1 73 ? -4.316 -16.386 -42.314 1.00 57.06 73 VAL A C 1
ATOM 572 O O . VAL A 1 73 ? -3.475 -15.543 -42.638 1.00 57.06 73 VAL A O 1
ATOM 575 N N . GLN A 1 74 ? -4.932 -16.350 -41.131 1.00 55.62 74 GLN A N 1
ATOM 576 C CA . GLN A 1 74 ? -4.533 -15.438 -40.061 1.00 55.62 74 GLN A CA 1
ATOM 577 C C . GLN A 1 74 ? -3.244 -15.965 -39.432 1.00 55.62 74 GLN A C 1
ATOM 579 O O . GLN A 1 74 ? -3.252 -16.987 -38.748 1.00 55.62 74 GLN A O 1
ATOM 584 N N . ILE A 1 75 ? -2.127 -15.283 -39.677 1.00 59.56 75 ILE A N 1
ATOM 585 C CA . ILE A 1 75 ? -0.850 -15.612 -39.049 1.00 59.56 75 ILE A CA 1
ATOM 586 C C . ILE A 1 75 ? -0.613 -14.588 -37.941 1.00 59.56 75 ILE A C 1
ATOM 588 O O . ILE A 1 75 ? -0.511 -13.385 -38.195 1.00 59.56 75 ILE A O 1
ATOM 592 N N . PHE A 1 76 ? -0.508 -15.066 -36.702 1.00 56.97 76 PHE A N 1
ATOM 593 C CA . PHE A 1 76 ? -0.090 -14.251 -35.565 1.00 56.97 76 PHE A CA 1
ATOM 594 C C . PHE A 1 76 ? 1.418 -14.023 -35.666 1.00 56.97 76 PHE A C 1
ATOM 596 O O . PHE A 1 76 ? 2.217 -14.854 -35.234 1.00 56.97 76 PHE A O 1
ATOM 603 N N . LYS A 1 77 ? 1.831 -12.911 -36.281 1.00 58.78 77 LYS A N 1
ATOM 604 C CA . LYS A 1 77 ? 3.240 -12.509 -36.268 1.00 58.78 77 LYS A CA 1
ATOM 605 C C . LYS A 1 77 ? 3.498 -11.698 -35.005 1.00 58.78 77 LYS A C 1
ATOM 607 O O . LYS A 1 77 ? 2.807 -10.716 -34.736 1.00 58.78 77 LYS A O 1
ATOM 612 N N . MET A 1 78 ? 4.496 -12.113 -34.227 1.00 57.38 78 MET A N 1
ATOM 613 C CA . MET A 1 78 ? 5.013 -11.294 -33.136 1.00 57.38 78 MET A CA 1
ATOM 614 C C . MET A 1 78 ? 5.772 -10.120 -33.751 1.00 57.38 78 MET A C 1
ATOM 616 O O . MET A 1 78 ? 6.826 -10.308 -34.354 1.00 57.38 78 MET A O 1
ATOM 620 N N . GLN A 1 79 ? 5.205 -8.920 -33.647 1.00 62.09 79 GLN A N 1
ATOM 621 C CA . GLN A 1 79 ? 5.870 -7.689 -34.043 1.00 62.09 79 GLN A CA 1
ATOM 622 C C . GLN A 1 79 ? 6.354 -6.986 -32.777 1.00 62.09 79 GLN A C 1
ATOM 624 O O . GLN A 1 79 ? 5.549 -6.583 -31.932 1.00 62.09 79 GLN A O 1
ATOM 629 N N . GLU A 1 80 ? 7.673 -6.848 -32.649 1.00 60.53 80 GLU A N 1
ATOM 630 C CA . GLU A 1 80 ? 8.284 -6.000 -31.631 1.00 60.53 80 GLU A CA 1
ATOM 631 C C . GLU A 1 80 ? 7.947 -4.544 -31.954 1.00 60.53 80 GLU A C 1
ATOM 633 O O . GLU A 1 80 ? 8.376 -4.001 -32.973 1.00 60.53 80 GLU A O 1
ATOM 638 N N . ARG A 1 81 ? 7.135 -3.917 -31.105 1.00 62.12 81 ARG A N 1
ATOM 639 C CA . ARG A 1 81 ? 6.881 -2.479 -31.159 1.00 62.12 81 ARG A CA 1
ATOM 640 C C . ARG A 1 81 ? 7.503 -1.813 -29.948 1.00 62.12 81 ARG A C 1
ATOM 642 O O . ARG A 1 81 ? 7.426 -2.320 -28.830 1.00 62.12 81 ARG A O 1
ATOM 649 N N . GLU A 1 82 ? 8.117 -0.665 -30.189 1.00 68.50 82 GLU A N 1
ATOM 650 C CA . GLU A 1 82 ? 8.627 0.195 -29.133 1.00 68.50 82 GLU A CA 1
ATOM 651 C C . GLU A 1 82 ? 7.491 1.073 -28.608 1.00 68.50 82 GLU A C 1
ATOM 653 O O . GLU A 1 82 ? 6.924 1.874 -29.353 1.00 68.50 82 GLU A O 1
ATOM 658 N N . PHE A 1 83 ? 7.164 0.931 -27.328 1.00 67.50 83 PHE A N 1
ATOM 659 C CA . PHE A 1 83 ? 6.209 1.791 -26.637 1.00 67.50 83 PHE A CA 1
ATOM 660 C C . PHE A 1 83 ? 6.937 2.687 -25.637 1.00 67.50 83 PHE A C 1
ATOM 662 O O . PHE A 1 83 ? 7.887 2.227 -25.002 1.00 67.50 83 PHE A O 1
ATOM 669 N N . PRO A 1 84 ? 6.511 3.947 -25.460 1.00 70.88 84 PRO A N 1
ATOM 670 C CA . PRO A 1 84 ? 7.078 4.801 -24.428 1.00 70.88 84 PRO A CA 1
ATOM 671 C C . PRO A 1 84 ? 6.765 4.196 -23.051 1.00 70.88 84 PRO A C 1
ATOM 673 O O . PRO A 1 84 ? 5.614 3.914 -22.710 1.00 70.88 84 PRO A O 1
ATOM 676 N N . LEU A 1 85 ? 7.820 3.935 -22.281 1.00 69.62 85 LEU A N 1
ATOM 677 C CA . LEU A 1 85 ? 7.772 3.250 -20.988 1.00 69.62 85 LEU A CA 1
ATOM 678 C C . LEU A 1 85 ? 7.042 4.116 -19.946 1.00 69.62 85 LEU A C 1
ATOM 680 O O . LEU A 1 85 ? 6.277 3.617 -19.116 1.00 69.62 85 LEU A O 1
ATOM 684 N N . PHE A 1 86 ? 7.180 5.435 -20.082 1.00 72.25 86 PHE A N 1
ATOM 685 C CA . PHE A 1 86 ? 6.348 6.436 -19.427 1.00 72.25 86 PHE A CA 1
ATOM 686 C C . PHE A 1 86 ? 5.357 7.016 -20.445 1.00 72.25 86 PHE A C 1
ATOM 688 O O . PHE A 1 86 ? 5.778 7.423 -21.523 1.00 72.25 86 PHE A O 1
ATOM 695 N N . PRO A 1 87 ? 4.043 7.048 -20.156 1.00 69.31 87 PRO A N 1
ATOM 696 C CA . PRO A 1 87 ? 3.406 6.905 -18.842 1.00 69.31 87 PRO A CA 1
ATOM 697 C C . PRO A 1 87 ? 2.915 5.484 -18.505 1.00 69.31 87 PRO A C 1
ATOM 699 O O . PRO A 1 87 ? 2.244 5.310 -17.485 1.00 69.31 87 PRO A O 1
ATOM 702 N N . LEU A 1 88 ? 3.200 4.482 -19.345 1.00 73.06 88 LEU A N 1
ATOM 703 C CA . LEU A 1 88 ? 2.602 3.145 -19.250 1.00 73.06 88 LEU A CA 1
ATOM 704 C C . LEU A 1 88 ? 2.809 2.496 -17.874 1.00 73.06 88 LEU A C 1
ATOM 706 O O . LEU A 1 88 ? 1.865 1.943 -17.316 1.00 73.06 88 LEU A O 1
ATOM 710 N N . ILE A 1 89 ? 4.012 2.620 -17.308 1.00 75.75 89 ILE A N 1
ATOM 711 C CA . ILE A 1 89 ? 4.323 2.091 -15.975 1.00 75.75 89 ILE A CA 1
ATOM 712 C C . ILE A 1 89 ? 3.801 3.014 -14.873 1.00 75.75 89 ILE A C 1
ATOM 714 O O . ILE A 1 89 ? 3.262 2.544 -13.880 1.00 75.75 89 ILE A O 1
ATOM 718 N N . PHE A 1 90 ? 3.897 4.333 -15.027 1.00 76.88 90 PHE A N 1
ATOM 719 C CA . PHE A 1 90 ? 3.531 5.254 -13.946 1.00 76.88 90 PHE A CA 1
ATOM 720 C C . PHE A 1 90 ? 2.040 5.195 -13.592 1.00 76.88 90 PHE A C 1
ATOM 722 O O . PHE A 1 90 ? 1.669 5.326 -12.429 1.00 76.88 90 PHE A O 1
ATOM 729 N N . LYS A 1 91 ? 1.180 4.945 -14.581 1.00 76.19 91 LYS A N 1
ATOM 730 C CA . LYS A 1 91 ? -0.275 4.908 -14.404 1.00 76.19 91 LYS A CA 1
ATOM 731 C C . LYS A 1 91 ? -0.756 3.864 -13.373 1.00 76.19 91 LYS A C 1
ATOM 733 O O . LYS A 1 91 ? -1.460 4.267 -12.445 1.00 76.19 91 LYS A O 1
ATOM 738 N N . PRO A 1 92 ? -0.405 2.563 -13.462 1.00 79.88 92 PRO A N 1
ATOM 739 C CA . PRO A 1 92 ? -0.809 1.576 -12.455 1.00 79.88 92 PRO A CA 1
ATOM 740 C C . PRO A 1 92 ? -0.194 1.834 -11.071 1.00 79.88 92 PRO A C 1
ATOM 742 O O . PRO A 1 92 ? -0.865 1.614 -10.060 1.00 79.88 92 PRO A O 1
ATOM 745 N N . TYR A 1 93 ? 1.038 2.350 -10.998 1.00 78.62 93 TYR A N 1
ATOM 746 C CA . TYR A 1 93 ? 1.664 2.709 -9.718 1.00 78.62 93 TYR A CA 1
ATOM 747 C C . TYR A 1 93 ? 0.968 3.896 -9.049 1.00 78.62 93 TYR A C 1
ATOM 749 O O . TYR A 1 93 ? 0.645 3.826 -7.865 1.00 78.62 93 TYR A O 1
ATOM 757 N N . ALA A 1 94 ? 0.679 4.960 -9.801 1.00 80.12 94 ALA A N 1
ATOM 758 C CA . ALA A 1 94 ? -0.052 6.120 -9.301 1.00 80.12 94 ALA A CA 1
ATOM 759 C C . ALA A 1 94 ? -1.460 5.735 -8.823 1.00 80.12 94 ALA A C 1
ATOM 761 O O . ALA A 1 94 ? -1.888 6.176 -7.759 1.00 80.12 94 ALA A O 1
ATOM 762 N N . TYR A 1 95 ? -2.152 4.861 -9.561 1.00 84.62 95 TYR A N 1
ATOM 763 C CA . TYR A 1 95 ? -3.450 4.325 -9.150 1.00 84.62 95 TYR A CA 1
ATOM 764 C C . TYR A 1 95 ? -3.361 3.528 -7.838 1.00 84.62 95 TYR A C 1
ATOM 766 O O . TYR A 1 95 ? -4.149 3.750 -6.921 1.00 84.62 95 TYR A O 1
ATOM 774 N N . SER A 1 96 ? -2.360 2.654 -7.709 1.00 83.94 96 SER A N 1
ATOM 775 C CA . SER A 1 96 ? -2.140 1.859 -6.491 1.00 83.94 96 SER A CA 1
ATOM 776 C C . SER A 1 96 ? -1.801 2.736 -5.282 1.00 83.94 96 SER A C 1
ATOM 778 O O . SER A 1 96 ? -2.317 2.518 -4.184 1.00 83.94 96 SER A O 1
ATOM 780 N N . LEU A 1 97 ? -0.977 3.770 -5.479 1.00 86.00 97 LEU A N 1
ATOM 781 C CA . LEU A 1 97 ? -0.675 4.765 -4.449 1.00 86.00 97 LEU A CA 1
ATOM 782 C C . LEU A 1 97 ? -1.931 5.527 -4.029 1.00 86.00 97 LEU A C 1
ATOM 784 O O . LEU A 1 97 ? -2.196 5.643 -2.835 1.00 86.00 97 LEU A O 1
ATOM 788 N N . MET A 1 98 ? -2.726 5.997 -4.991 1.00 89.31 98 MET A N 1
ATOM 789 C CA . MET A 1 98 ? -3.978 6.701 -4.718 1.00 89.31 98 MET A CA 1
ATOM 790 C C . MET A 1 98 ? -4.942 5.841 -3.893 1.00 89.31 98 MET A C 1
ATOM 792 O O . MET A 1 98 ? -5.486 6.326 -2.903 1.00 89.31 98 MET A O 1
ATOM 796 N N . LEU A 1 99 ? -5.114 4.565 -4.250 1.00 86.75 99 LEU A N 1
ATOM 797 C CA . LEU A 1 99 ? -5.935 3.627 -3.482 1.00 86.75 99 LEU A CA 1
ATOM 798 C C . LEU A 1 99 ? -5.406 3.430 -2.062 1.00 86.75 99 LEU A C 1
ATOM 800 O O . LEU A 1 99 ? -6.178 3.478 -1.109 1.00 86.75 99 LEU A O 1
ATOM 804 N N . THR A 1 100 ? -4.094 3.250 -1.913 1.00 87.62 100 THR A N 1
ATOM 805 C CA . THR A 1 100 ? -3.461 3.017 -0.609 1.00 87.62 100 THR A CA 1
ATOM 806 C C . THR A 1 100 ? -3.630 4.225 0.312 1.00 87.62 100 THR A C 1
ATOM 808 O O . THR A 1 100 ? -4.051 4.080 1.459 1.00 87.62 100 THR A O 1
ATOM 811 N N . PHE A 1 101 ? -3.363 5.433 -0.192 1.00 87.44 101 PHE A N 1
ATOM 812 C CA . PHE A 1 101 ? -3.558 6.666 0.572 1.00 87.44 101 PHE A CA 1
ATOM 813 C C . PHE A 1 101 ? -5.034 6.936 0.872 1.00 87.44 101 PHE A C 1
ATOM 815 O O . PHE A 1 101 ? -5.363 7.323 1.992 1.00 87.44 101 PHE A O 1
ATOM 822 N N . GLY A 1 102 ? -5.928 6.689 -0.087 1.00 90.88 102 GLY A N 1
ATOM 823 C CA . GLY A 1 102 ? -7.370 6.803 0.124 1.00 90.88 102 GLY A CA 1
ATOM 824 C C . GLY A 1 102 ? -7.862 5.866 1.228 1.00 90.88 102 GLY A C 1
ATOM 825 O O . GLY A 1 102 ? -8.523 6.311 2.165 1.00 90.88 102 GLY A O 1
ATOM 826 N N . ALA A 1 103 ? -7.474 4.591 1.172 1.00 89.00 103 ALA A N 1
ATOM 827 C CA . ALA A 1 103 ? -7.811 3.601 2.191 1.00 89.00 103 ALA A CA 1
ATOM 828 C C . ALA A 1 103 ? -7.242 3.973 3.569 1.00 89.00 103 ALA A C 1
ATOM 830 O O . ALA A 1 103 ? -7.928 3.817 4.577 1.00 89.00 103 ALA A O 1
ATOM 831 N N . LEU A 1 104 ? -6.023 4.515 3.621 1.00 88.31 104 LEU A N 1
ATOM 832 C CA . LEU A 1 104 ? -5.399 4.966 4.864 1.00 88.31 104 LEU A CA 1
ATOM 833 C C . LEU A 1 104 ? -6.169 6.127 5.505 1.00 88.31 104 LEU A C 1
ATOM 835 O O . LEU A 1 104 ? -6.456 6.075 6.698 1.00 88.31 104 LEU A O 1
ATOM 839 N N . ILE A 1 105 ? -6.552 7.142 4.726 1.00 91.81 105 ILE A N 1
ATOM 840 C CA . ILE A 1 105 ? -7.343 8.275 5.229 1.00 91.81 105 ILE A CA 1
ATOM 841 C C . ILE A 1 105 ? -8.687 7.784 5.775 1.00 91.81 105 ILE A C 1
ATOM 843 O O . ILE A 1 105 ? -9.051 8.112 6.905 1.00 91.81 105 ILE A O 1
ATOM 847 N N . VAL A 1 106 ? -9.398 6.951 5.009 1.00 91.81 106 VAL A N 1
ATOM 848 C CA . VAL A 1 106 ? -10.687 6.383 5.429 1.00 91.81 106 VAL A CA 1
ATOM 849 C C . VAL A 1 106 ? 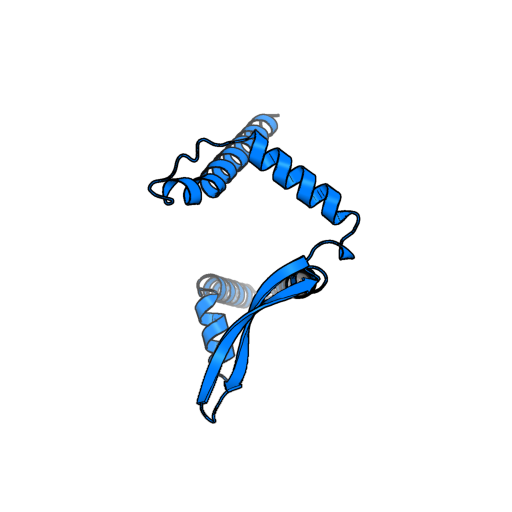-10.529 5.546 6.698 1.00 91.81 106 VAL A C 1
ATOM 851 O O . VAL A 1 106 ? -11.317 5.697 7.630 1.00 91.81 106 VAL A O 1
ATOM 854 N N . SER A 1 107 ? -9.488 4.716 6.771 1.00 90.25 107 SER A N 1
ATOM 855 C CA . SER A 1 107 ? -9.184 3.893 7.943 1.00 90.25 107 SER A CA 1
ATOM 856 C C . SER A 1 107 ? -8.922 4.740 9.188 1.00 90.25 107 SER A C 1
ATOM 858 O O . SER A 1 107 ? -9.465 4.443 10.252 1.00 90.25 107 SER A O 1
ATOM 860 N N . ILE A 1 108 ? -8.164 5.835 9.067 1.00 91.25 108 ILE A N 1
ATOM 861 C CA . ILE A 1 108 ? -7.908 6.762 10.178 1.00 91.25 108 ILE A CA 1
ATOM 862 C C . ILE A 1 108 ? -9.212 7.413 10.646 1.00 91.25 108 ILE A C 1
ATOM 864 O O . ILE A 1 108 ? -9.504 7.396 11.842 1.00 91.25 108 ILE A O 1
ATOM 868 N N . CYS A 1 109 ? -10.018 7.948 9.725 1.00 93.00 109 CYS A N 1
ATOM 869 C CA . CYS A 1 109 ? -11.296 8.574 10.063 1.00 93.00 109 CYS A CA 1
ATOM 870 C C . CYS A 1 109 ? -12.247 7.589 10.755 1.00 93.00 109 CYS A C 1
ATOM 872 O O . CYS A 1 109 ? -12.826 7.909 11.794 1.00 93.00 109 CYS A O 1
ATOM 874 N N . LEU A 1 110 ? -12.379 6.378 10.209 1.00 88.56 110 LEU A N 1
ATOM 875 C CA . LEU A 1 110 ? -13.260 5.352 10.754 1.00 88.56 110 LEU A CA 1
ATOM 876 C C . LEU A 1 110 ? -12.768 4.857 12.118 1.00 88.56 110 LEU A C 1
ATOM 878 O O . LEU A 1 110 ? -13.565 4.725 13.043 1.00 88.56 110 LEU A O 1
ATOM 882 N N . SER A 1 111 ? -11.460 4.646 12.271 1.00 89.38 111 SER A N 1
ATOM 883 C CA . SER A 1 111 ? -10.852 4.235 13.541 1.00 89.38 111 SER A CA 1
ATOM 884 C C . SER A 1 111 ? -11.044 5.295 14.621 1.00 89.38 111 SER A C 1
ATOM 886 O O . SER A 1 111 ? -11.371 4.960 15.756 1.00 89.38 111 SER A O 1
ATOM 888 N N . PHE A 1 112 ? -10.901 6.576 14.272 1.00 90.94 112 PHE A N 1
ATOM 889 C CA . PHE A 1 112 ? -11.123 7.681 15.199 1.00 90.94 112 PHE A CA 1
ATOM 890 C C . PHE A 1 112 ? -12.582 7.741 15.671 1.00 90.94 112 PHE A C 1
ATOM 892 O O . PHE A 1 112 ? -12.839 7.785 16.875 1.00 90.94 112 PHE A O 1
ATOM 899 N N . LEU A 1 113 ? -13.542 7.655 14.744 1.00 89.31 113 LEU A N 1
ATOM 900 C CA . LEU A 1 113 ? -14.970 7.600 15.077 1.00 89.31 113 LEU A CA 1
ATOM 901 C C . LEU A 1 113 ? -15.303 6.383 15.945 1.00 89.31 113 LEU A C 1
ATOM 903 O O . LEU A 1 113 ? -15.969 6.517 16.970 1.00 89.31 113 LEU A O 1
ATOM 907 N N . CYS A 1 114 ? -14.800 5.206 15.571 1.00 85.94 114 CYS A N 1
ATOM 908 C CA . CYS A 1 114 ? -15.025 3.969 16.310 1.00 85.94 114 CYS A CA 1
ATOM 909 C C . CYS A 1 114 ? -14.431 4.047 17.725 1.00 85.94 114 CYS A C 1
ATOM 911 O O . CYS A 1 114 ? -15.072 3.632 18.688 1.00 85.94 114 CYS A O 1
ATOM 913 N N . SER A 1 115 ? -13.259 4.671 17.879 1.00 87.94 115 SER A N 1
ATOM 914 C CA . SER A 1 115 ? -12.635 4.903 19.183 1.00 87.94 115 SER A CA 1
ATOM 915 C C . SER A 1 115 ? -13.466 5.830 20.072 1.00 87.94 115 SER A C 1
ATOM 917 O O . SER A 1 115 ? -13.581 5.567 21.268 1.00 87.94 115 SER A O 1
ATOM 919 N N . ILE A 1 116 ? -14.057 6.895 19.520 1.00 91.00 116 ILE A N 1
ATOM 920 C CA . ILE A 1 116 ? -14.948 7.789 20.279 1.00 91.00 116 ILE A CA 1
ATOM 921 C C . ILE A 1 116 ? -16.200 7.030 20.722 1.00 91.00 116 ILE A C 1
ATOM 923 O O . ILE A 1 116 ? -16.575 7.083 21.894 1.00 91.00 116 ILE A O 1
ATOM 927 N N . ILE A 1 117 ? -16.825 6.287 19.804 1.00 86.56 117 ILE A N 1
ATOM 928 C CA . ILE A 1 117 ? -18.024 5.493 20.098 1.00 86.56 117 ILE A CA 1
ATOM 929 C C . ILE A 1 117 ? -17.719 4.465 21.187 1.00 86.56 117 ILE A C 1
ATOM 931 O O . ILE A 1 117 ? -18.471 4.361 22.155 1.00 86.56 117 ILE A O 1
ATOM 935 N N . ALA A 1 118 ? -16.601 3.747 21.078 1.00 86.06 118 ALA A N 1
ATOM 936 C CA . ALA A 1 118 ? -16.174 2.784 22.082 1.00 86.06 118 ALA A CA 1
ATOM 937 C C . ALA A 1 118 ? -15.935 3.455 23.443 1.00 86.06 118 ALA A C 1
ATOM 939 O O . ALA A 1 118 ? -16.376 2.919 24.456 1.00 86.06 118 ALA A O 1
ATOM 940 N N . ALA A 1 119 ? -15.311 4.636 23.485 1.00 86.25 119 ALA A N 1
ATOM 941 C CA . ALA A 1 119 ? -15.015 5.351 24.729 1.00 86.25 119 ALA A CA 1
ATOM 942 C C . ALA A 1 119 ? -16.271 5.820 25.485 1.00 86.25 119 ALA A C 1
ATOM 944 O O . ALA A 1 119 ? -16.281 5.809 26.714 1.00 86.25 119 ALA A O 1
ATOM 945 N N . VAL A 1 120 ? -17.327 6.213 24.768 1.00 91.25 120 VAL A N 1
ATOM 946 C CA . VAL A 1 120 ? -18.588 6.694 25.368 1.00 91.25 120 VAL A CA 1
ATOM 947 C C . VAL A 1 120 ? -19.571 5.546 25.649 1.00 91.25 120 VAL A C 1
ATOM 949 O O . VAL A 1 120 ? -20.505 5.691 26.438 1.00 91.25 120 VAL A O 1
ATOM 952 N N . SER A 1 121 ? -19.366 4.381 25.035 1.00 87.75 121 SER A N 1
ATOM 953 C CA . SER A 1 121 ? -20.292 3.252 25.129 1.00 87.75 121 SER A CA 1
ATOM 954 C C . SER A 1 121 ? -20.142 2.427 26.418 1.00 87.75 121 SER A C 1
ATOM 956 O O . SER A 1 121 ? -19.045 2.279 26.959 1.00 87.75 121 SER A O 1
ATOM 958 N N . PRO A 1 122 ? -21.230 1.799 26.906 1.00 88.19 122 PRO A N 1
ATOM 959 C CA . PRO A 1 122 ? -21.179 0.904 28.060 1.00 88.19 122 PRO A CA 1
ATOM 960 C C . PRO A 1 122 ? -20.361 -0.365 27.762 1.00 88.19 122 PRO A C 1
ATOM 962 O O . PRO A 1 122 ? -20.330 -0.850 26.631 1.00 88.19 122 PRO A O 1
ATOM 965 N N . ARG A 1 123 ? -19.771 -0.974 28.805 1.00 87.56 123 ARG A N 1
ATOM 966 C CA . ARG A 1 123 ? -18.857 -2.142 28.721 1.00 87.56 123 ARG A CA 1
ATOM 967 C C . ARG A 1 123 ? -19.344 -3.304 27.841 1.00 87.56 123 ARG A C 1
ATOM 969 O O . ARG A 1 123 ? -18.530 -4.031 27.283 1.00 87.56 123 ARG A O 1
ATOM 976 N N . ARG A 1 124 ? -20.663 -3.503 27.721 1.00 83.19 124 ARG A N 1
ATOM 977 C CA . ARG A 1 124 ? -21.245 -4.547 26.857 1.00 83.19 124 ARG A CA 1
ATOM 978 C C . ARG A 1 124 ? -20.999 -4.275 25.372 1.00 83.19 124 ARG A C 1
ATOM 980 O O . ARG A 1 124 ? -20.669 -5.197 24.644 1.00 83.19 124 ARG A O 1
ATOM 987 N N . VAL A 1 125 ? -21.133 -3.023 24.944 1.00 85.12 125 VAL A N 1
ATOM 988 C CA . VAL A 1 125 ? -20.947 -2.613 23.545 1.00 85.12 125 VAL A CA 1
ATOM 989 C C . VAL A 1 125 ? -19.463 -2.610 23.183 1.00 85.12 125 VAL A C 1
ATOM 991 O O . VAL A 1 125 ? -19.109 -3.077 22.109 1.00 85.12 125 VAL A O 1
ATOM 994 N N . GLN A 1 126 ? -18.588 -2.184 24.102 1.00 85.12 126 GLN A N 1
ATOM 995 C CA . GLN A 1 126 ? -17.133 -2.273 23.912 1.00 85.12 126 GLN A CA 1
ATOM 996 C C . 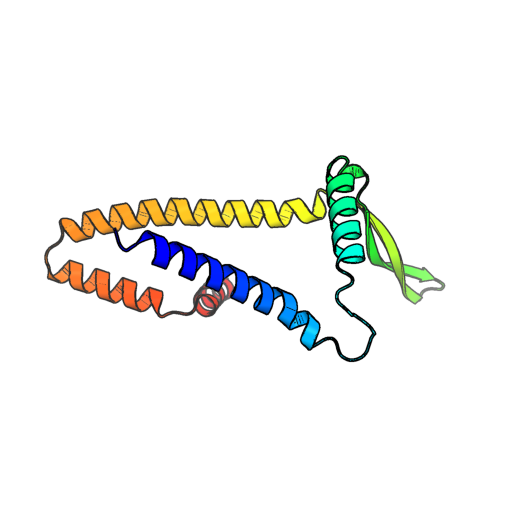GLN A 1 126 ? -16.681 -3.706 23.605 1.00 85.12 126 GLN A C 1
ATOM 998 O O . GLN A 1 126 ? -15.966 -3.920 22.631 1.00 85.12 126 GLN A O 1
ATOM 1003 N N . ARG A 1 127 ? -17.170 -4.691 24.373 1.00 85.38 127 ARG A N 1
ATOM 1004 C CA . ARG A 1 127 ? -16.843 -6.107 24.148 1.00 85.38 127 ARG A CA 1
ATOM 1005 C C . ARG A 1 127 ? -17.274 -6.589 22.758 1.00 85.38 127 ARG A C 1
ATOM 1007 O O . ARG A 1 127 ? -16.506 -7.268 22.091 1.00 85.38 127 ARG A O 1
ATOM 1014 N N . VAL A 1 128 ? -18.463 -6.195 22.297 1.00 87.69 128 VAL A N 1
ATOM 1015 C CA . VAL A 1 128 ? -18.948 -6.548 20.948 1.00 87.69 128 VAL A CA 1
ATOM 1016 C C . VAL A 1 128 ? -18.076 -5.919 19.855 1.00 87.69 128 VAL A C 1
ATOM 1018 O O . VAL A 1 128 ? -17.763 -6.580 18.865 1.00 87.69 128 VAL A O 1
ATOM 1021 N N . ILE A 1 129 ? -17.655 -4.661 20.029 1.00 84.69 129 ILE A N 1
ATOM 1022 C CA . ILE A 1 129 ? -16.765 -3.974 19.079 1.00 84.69 129 ILE A CA 1
ATOM 1023 C C . ILE A 1 129 ? -15.413 -4.697 18.999 1.00 84.69 129 ILE A C 1
ATOM 1025 O O . ILE A 1 129 ? -14.938 -4.976 17.900 1.00 84.69 129 ILE A O 1
ATOM 1029 N N . GLU A 1 130 ? -14.816 -5.045 20.141 1.00 84.44 130 GLU A N 1
ATOM 1030 C CA . GLU A 1 130 ? -13.538 -5.767 20.197 1.00 84.44 130 GLU A CA 1
ATOM 1031 C C . GLU A 1 130 ? -13.612 -7.140 19.519 1.00 84.44 130 GLU A C 1
ATOM 1033 O O . GLU A 1 130 ? -12.751 -7.467 18.701 1.00 84.44 130 GLU A O 1
ATOM 1038 N N . GLU A 1 131 ? -14.659 -7.921 19.799 1.00 85.31 131 GLU A N 1
ATOM 1039 C CA . GLU A 1 131 ? -14.871 -9.234 19.177 1.00 85.31 131 GLU A CA 1
ATOM 1040 C C . GLU A 1 131 ? -15.061 -9.123 17.658 1.00 85.31 131 GLU A C 1
ATOM 1042 O O . GLU A 1 131 ? -14.481 -9.899 16.896 1.00 85.31 131 GLU A O 1
ATOM 1047 N N . THR A 1 132 ? -15.807 -8.115 17.198 1.00 84.38 132 THR A N 1
ATOM 1048 C CA . THR A 1 132 ? -16.040 -7.880 15.765 1.00 84.38 132 THR A CA 1
ATOM 1049 C C . THR A 1 132 ? -14.748 -7.497 15.042 1.00 84.38 132 THR A C 1
ATOM 1051 O O . THR A 1 132 ? -14.449 -8.031 13.973 1.00 84.38 132 THR A O 1
ATOM 1054 N N . VAL A 1 133 ? -13.941 -6.607 15.630 1.00 83.94 133 VAL A N 1
ATOM 1055 C CA . VAL A 1 133 ? -12.639 -6.208 15.069 1.00 83.94 133 VAL A CA 1
ATOM 1056 C C . VAL A 1 133 ? -11.667 -7.389 15.049 1.00 83.94 133 VAL A C 1
ATOM 1058 O O . VAL A 1 133 ? -10.938 -7.572 14.073 1.00 83.94 133 VAL A O 1
ATOM 1061 N N . PHE A 1 134 ? -11.670 -8.219 16.094 1.00 81.56 134 PHE A N 1
ATOM 1062 C CA . PHE A 1 134 ? -10.852 -9.428 16.154 1.00 81.56 134 PHE A CA 1
ATOM 1063 C C . PHE A 1 134 ? -11.228 -10.431 15.058 1.00 81.56 134 PHE A C 1
ATOM 1065 O O . PHE A 1 134 ? -10.348 -10.960 14.373 1.00 81.56 134 PHE A O 1
ATOM 1072 N N . PHE A 1 135 ? -12.528 -10.649 14.844 1.00 83.31 135 PHE A N 1
ATOM 1073 C CA . PHE A 1 135 ? -13.016 -11.496 13.762 1.00 83.31 135 PHE A CA 1
ATOM 1074 C C . PHE A 1 135 ? -12.553 -10.972 12.401 1.00 83.31 135 PHE A C 1
ATOM 1076 O O . PHE A 1 135 ? -11.947 -11.717 11.634 1.00 83.31 135 PHE A O 1
ATOM 1083 N N . LEU A 1 136 ? -12.738 -9.675 12.141 1.00 79.75 136 LEU A N 1
ATOM 1084 C CA . LEU A 1 136 ? -12.358 -9.052 10.873 1.00 79.75 136 LEU A CA 1
ATOM 1085 C C . LEU A 1 136 ? -10.848 -9.152 10.600 1.00 79.75 136 LEU A C 1
ATOM 1087 O O . LEU A 1 136 ? -10.447 -9.405 9.471 1.00 79.75 136 LEU A O 1
ATOM 1091 N N . LYS A 1 137 ? -10.013 -9.033 11.641 1.00 78.75 137 LYS A N 1
ATOM 1092 C CA . LYS A 1 137 ? -8.552 -9.203 11.552 1.00 78.75 137 LYS A CA 1
ATOM 1093 C C . LYS A 1 137 ? -8.123 -10.638 11.222 1.00 78.75 137 LYS A C 1
ATOM 1095 O O . LYS A 1 137 ? -7.025 -10.849 10.716 1.00 78.75 137 LYS A O 1
ATOM 1100 N N . THR A 1 138 ? -8.954 -11.620 11.556 1.00 81.44 138 THR A N 1
ATOM 1101 C CA . THR A 1 138 ? -8.648 -13.044 11.358 1.00 81.44 138 THR A CA 1
ATOM 1102 C C . THR A 1 138 ? -8.991 -13.508 9.939 1.00 81.44 138 THR A C 1
ATOM 1104 O O . THR A 1 138 ? -8.484 -14.534 9.487 1.00 81.44 138 THR A O 1
ATOM 1107 N N . ILE A 1 139 ? -9.828 -12.758 9.215 1.00 81.06 139 ILE A N 1
ATOM 1108 C CA . ILE A 1 139 ? -10.195 -13.084 7.836 1.00 81.06 139 ILE A CA 1
ATOM 1109 C C . ILE A 1 139 ? -9.016 -12.745 6.908 1.00 81.06 139 ILE A C 1
ATOM 1111 O O . ILE A 1 139 ? -8.573 -11.600 6.889 1.00 81.06 139 ILE A O 1
ATOM 1115 N N . PRO A 1 140 ? -8.513 -13.696 6.105 1.00 77.38 140 PRO A N 1
ATOM 1116 C CA . PRO A 1 140 ? -7.493 -13.403 5.106 1.00 77.38 140 PRO A CA 1
ATOM 1117 C C . PRO A 1 140 ? -8.041 -12.474 4.015 1.00 77.38 140 PRO A C 1
ATOM 1119 O O . PRO A 1 140 ? -9.124 -12.712 3.475 1.00 77.38 140 PRO A O 1
ATOM 1122 N N . ASP A 1 141 ? -7.255 -11.464 3.633 1.00 73.75 141 ASP A N 1
ATOM 1123 C CA . ASP A 1 141 ? -7.636 -10.429 2.656 1.00 73.75 141 ASP A CA 1
ATOM 1124 C C . ASP A 1 141 ? -8.142 -11.009 1.323 1.00 73.75 141 ASP A C 1
ATOM 1126 O O . ASP A 1 141 ? -9.055 -10.474 0.696 1.00 73.75 141 ASP A O 1
ATOM 1130 N N . ILE A 1 142 ? -7.598 -12.160 0.915 1.00 68.06 142 ILE A N 1
ATOM 1131 C CA . ILE A 1 142 ? -7.990 -12.885 -0.302 1.00 68.06 142 ILE A CA 1
ATOM 1132 C C . ILE A 1 142 ? -9.463 -13.318 -0.255 1.00 68.06 142 ILE A C 1
ATOM 1134 O O . ILE A 1 142 ? -10.144 -13.253 -1.277 1.00 68.06 142 ILE A O 1
ATOM 1138 N N . LEU A 1 143 ? -9.981 -13.722 0.913 1.00 71.44 143 LEU A N 1
ATOM 1139 C CA . LEU A 1 143 ? -11.392 -14.092 1.052 1.00 71.44 143 LEU A CA 1
ATOM 1140 C C . LEU A 1 143 ? -12.299 -12.866 0.940 1.00 71.44 143 LEU A C 1
ATOM 1142 O O . LEU A 1 143 ? -13.330 -12.946 0.280 1.00 71.44 143 LEU A O 1
ATOM 1146 N N . LEU A 1 144 ? -11.903 -11.724 1.511 1.00 69.38 144 LEU A N 1
ATOM 1147 C CA . LEU A 1 144 ? -12.662 -10.475 1.375 1.00 69.38 144 LEU A CA 1
ATOM 1148 C C . LEU A 1 144 ? -12.754 -10.035 -0.088 1.00 69.38 144 LEU A C 1
ATOM 1150 O O . LEU A 1 144 ? -13.845 -9.723 -0.563 1.00 69.38 144 LEU A O 1
ATOM 1154 N N . ILE A 1 145 ? -11.635 -10.071 -0.817 1.00 73.88 145 ILE A N 1
ATOM 1155 C CA . ILE A 1 145 ? -11.603 -9.740 -2.248 1.00 73.88 145 ILE A CA 1
ATOM 1156 C C . ILE A 1 145 ? -12.478 -10.716 -3.043 1.00 73.88 145 ILE A C 1
ATOM 1158 O O . ILE A 1 145 ? -13.234 -10.281 -3.909 1.00 73.88 145 ILE A O 1
ATOM 1162 N N . PHE A 1 146 ? -12.413 -12.015 -2.735 1.00 72.31 146 PHE A N 1
ATOM 1163 C CA . PHE A 1 146 ? -13.215 -13.040 -3.403 1.00 72.31 146 PHE A CA 1
ATOM 1164 C C . PHE A 1 146 ? -14.722 -12.817 -3.210 1.00 72.31 146 PHE A C 1
ATOM 1166 O O . PHE A 1 146 ? -15.456 -12.800 -4.194 1.00 72.31 146 PHE A O 1
ATOM 1173 N N . PHE A 1 147 ? -15.190 -12.572 -1.981 1.00 72.94 147 PHE A N 1
ATOM 1174 C CA . PHE A 1 147 ? -16.610 -12.302 -1.723 1.00 72.94 147 PHE A CA 1
ATOM 1175 C C . PHE A 1 147 ? -17.100 -11.017 -2.398 1.00 72.94 147 PHE A C 1
ATOM 1177 O O . PHE A 1 147 ? -18.219 -10.985 -2.906 1.00 72.94 147 PHE A O 1
ATOM 1184 N N . PHE A 1 148 ? -16.267 -9.974 -2.443 1.00 68.50 148 PHE A N 1
ATOM 1185 C CA . PHE A 1 148 ? -16.634 -8.715 -3.090 1.00 68.50 148 PHE A CA 1
ATOM 1186 C C . PHE A 1 148 ? -16.720 -8.844 -4.618 1.00 68.50 148 PHE A C 1
ATOM 1188 O O . PHE A 1 148 ? -17.601 -8.246 -5.226 1.00 68.50 148 PHE A O 1
ATOM 1195 N N . ASN A 1 149 ? -15.831 -9.633 -5.237 1.00 60.78 149 ASN A N 1
ATOM 1196 C CA . ASN A 1 149 ? -15.835 -9.871 -6.686 1.00 60.78 149 ASN A CA 1
ATOM 1197 C C . ASN A 1 149 ? -16.932 -10.851 -7.126 1.00 60.78 149 ASN A C 1
ATOM 1199 O O . ASN A 1 149 ? -17.4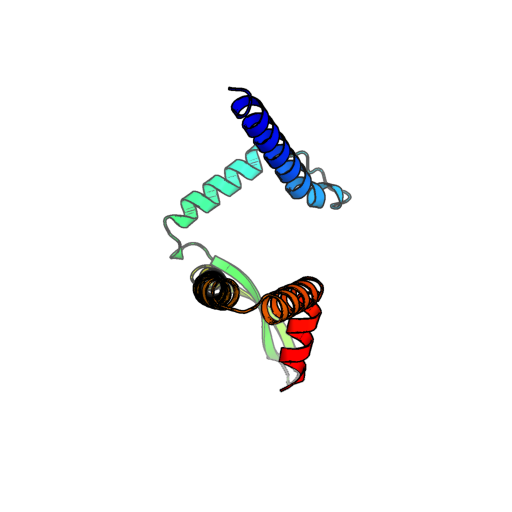80 -10.701 -8.207 1.00 60.78 149 ASN A O 1
ATOM 1203 N N . PHE A 1 150 ? -17.255 -11.851 -6.300 1.00 51.16 150 PHE A N 1
ATOM 1204 C CA . PHE A 1 150 ? -18.260 -12.868 -6.626 1.00 51.16 150 PHE A CA 1
ATOM 1205 C C . PHE A 1 150 ? -19.705 -12.379 -6.438 1.00 51.16 150 PHE A C 1
ATOM 1207 O O . PHE A 1 150 ? -20.641 -13.008 -6.918 1.00 51.16 150 PHE A O 1
ATOM 1214 N N . SER A 1 151 ? -19.903 -11.264 -5.728 1.00 43.75 151 SER A N 1
ATOM 1215 C CA . SER A 1 151 ? -21.225 -10.662 -5.525 1.00 43.75 151 SER A CA 1
ATOM 1216 C C . SER A 1 151 ? -21.681 -9.764 -6.692 1.00 43.75 151 SER A C 1
ATOM 1218 O O . SER A 1 151 ? -22.657 -9.026 -6.526 1.00 43.75 151 SER A O 1
ATOM 1220 N N . TRP A 1 152 ? -20.994 -9.815 -7.840 1.00 42.59 152 TRP A N 1
ATOM 1221 C CA . TRP A 1 152 ? -21.338 -9.117 -9.083 1.00 42.59 152 TRP A CA 1
ATOM 1222 C C . TRP A 1 152 ? -21.615 -10.103 -10.219 1.00 42.59 152 TRP A C 1
ATOM 1224 O O . TRP A 1 152 ? -20.863 -11.098 -10.330 1.00 42.59 152 TRP A O 1
#

Foldseek 3Di:
DPVVVVVVVVVVVVVVVVVCVVCVVVVVPPDDPCDPCVVVVVVVVVVVVVVVVVQQVDWDFDQDQDQDDDPNDGDRHRDGDTDRPPPVVVVVVVVVVVVVVVVVVVCVVVVVVVVVCLVPDDPVVVVVSVVVVVVVVPDPPVVVVVVVVVVD

Sequence (152 aa):
MLKIPSIIFQLFIMILLFVVIVSLPMLFIDGKKVGIHIEHLFTQCIYVLSALIHPEALKMKMSTQVAAVSNNVQIFKMQEREFPLFPLIFKPYAYSLMLTFGALIVSICLSFLCSIIAAVSPRRVQRVIEETVFFLKTIPDILLIFFFNFSW

pLDDT: mean 72.57, std 12.85, range [42.59, 93.0]

Radius of gyration: 25.72 Å; chains: 1; bounding box: 51×35×77 Å

Secondary structure (DSSP, 8-state):
--HHHHHHHHHHHHHHHHHHHHHHHHHS-TTS-----HHHHHHHHHHHHHHTTSGGG-EEEEEEEEEEEETTEEEEEEEEEEEEHHHHTHHHHHHHHHHHHHHHHHHHHHHHHHHHHHHHS-HHHHHHHHHHHHHHHHS-HHHHHHHHHHT-

InterPro domains:
  IPR000515 ABC transporter type 1, transmembrane domain MetI-like [PS50928] (93-152)
  IPR035906 MetI-like superfamily [SSF161098] (87-150)

Organism: NCBI:txid2338372